Protein AF-S0G4U1-F1 (afdb_monomer_lite)

pLDDT: mean 78.84, std 19.81, range [37.12, 96.0]

Organism: NCBI:txid1286635

Foldseek 3Di:
DADVVVVVVLVVVVVVVVPDPQKDWPDWDWADPDSFKIWTWTWIAHNQGKIFTWTWIWGDDPNDIDIDTDGDDTDDNVDHPPPPPDDPPPPPPPDD

Structure (mmCIF, N/CA/C/O backbone):
data_AF-S0G4U1-F1
#
_entry.id   AF-S0G4U1-F1
#
loop_
_atom_site.group_PDB
_atom_site.id
_atom_site.type_symbol
_atom_site.label_atom_id
_atom_site.label_alt_id
_atom_site.label_comp_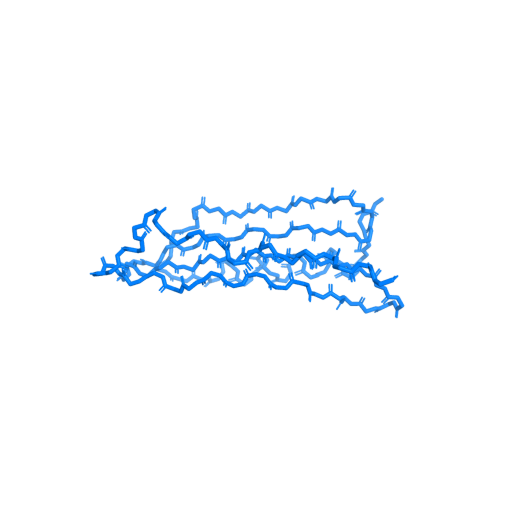id
_atom_site.label_asym_id
_atom_site.label_entity_id
_atom_site.label_seq_id
_atom_site.pdbx_PDB_ins_code
_atom_site.Cartn_x
_atom_site.Cartn_y
_atom_site.Cartn_z
_atom_site.occupancy
_atom_site.B_iso_or_equiv
_atom_site.auth_seq_id
_atom_site.auth_comp_id
_atom_site.auth_asym_id
_atom_site.auth_atom_id
_atom_site.pdbx_PDB_model_num
ATOM 1 N N . MET A 1 1 ? 6.600 7.010 -17.738 1.00 79.19 1 MET A N 1
ATOM 2 C CA . MET A 1 1 ? 5.296 6.491 -17.266 1.00 79.19 1 MET A CA 1
ATOM 3 C C . MET A 1 1 ? 5.574 5.186 -16.547 1.00 79.19 1 MET A C 1
ATOM 5 O O . MET A 1 1 ? 6.524 4.530 -16.943 1.00 79.19 1 MET A O 1
ATOM 9 N N . LEU A 1 2 ? 4.835 4.858 -15.484 1.00 91.44 2 LEU A N 1
ATOM 10 C CA . LEU A 1 2 ? 5.027 3.597 -14.760 1.00 91.44 2 LEU A CA 1
ATOM 11 C C . LEU A 1 2 ? 4.661 2.413 -15.671 1.00 91.44 2 LEU A C 1
ATOM 13 O O . LEU A 1 2 ? 3.734 2.525 -16.467 1.00 91.44 2 LEU A O 1
ATOM 17 N N . HIS A 1 3 ? 5.397 1.312 -15.561 1.00 93.69 3 HIS A N 1
ATOM 18 C CA . HIS A 1 3 ? 5.149 0.086 -16.307 1.00 93.69 3 HIS A CA 1
ATOM 19 C C . HIS A 1 3 ? 3.764 -0.489 -15.973 1.00 93.69 3 HIS A C 1
ATOM 21 O O . HIS A 1 3 ? 3.415 -0.606 -14.797 1.00 93.69 3 HIS A O 1
ATOM 27 N N . ASP A 1 4 ? 3.017 -0.933 -16.987 1.00 94.31 4 ASP A N 1
ATOM 28 C CA . ASP A 1 4 ? 1.615 -1.357 -16.847 1.00 94.31 4 ASP A CA 1
ATOM 29 C C . ASP A 1 4 ? 1.424 -2.447 -15.783 1.00 94.31 4 ASP A C 1
ATOM 31 O O . ASP A 1 4 ? 0.572 -2.312 -14.913 1.00 94.31 4 ASP A O 1
ATOM 35 N N . LEU A 1 5 ? 2.292 -3.468 -15.762 1.00 93.62 5 LEU A N 1
ATOM 36 C CA . LEU A 1 5 ? 2.286 -4.502 -14.713 1.00 93.62 5 LEU A CA 1
ATOM 37 C C . LEU A 1 5 ? 2.368 -3.934 -13.284 1.00 93.62 5 LEU A C 1
ATOM 39 O O . LEU A 1 5 ? 1.707 -4.447 -12.381 1.00 93.62 5 LEU A O 1
ATOM 43 N N . LEU A 1 6 ? 3.165 -2.883 -13.056 1.00 94.12 6 LEU A N 1
ATOM 44 C CA . LEU A 1 6 ? 3.237 -2.237 -11.743 1.00 94.12 6 LEU A CA 1
ATOM 45 C C . LEU A 1 6 ? 1.974 -1.428 -11.470 1.00 94.12 6 LEU A C 1
ATOM 47 O O . LEU A 1 6 ? 1.439 -1.518 -10.371 1.00 94.12 6 LEU A O 1
ATOM 51 N N . SER A 1 7 ? 1.458 -0.696 -12.458 1.00 94.50 7 SER A N 1
ATOM 52 C CA . SER A 1 7 ? 0.189 0.028 -12.323 1.00 94.50 7 SER A CA 1
ATOM 53 C C . SER A 1 7 ? -0.984 -0.901 -11.991 1.00 94.50 7 SER A C 1
ATOM 55 O O . SER A 1 7 ? -1.774 -0.598 -11.093 1.00 94.50 7 SER A O 1
ATOM 57 N N . GLU A 1 8 ? -1.086 -2.050 -12.658 1.00 94.81 8 GLU A N 1
ATOM 58 C CA . GLU A 1 8 ? -2.098 -3.073 -12.379 1.00 94.81 8 GLU A CA 1
ATOM 59 C C . GLU A 1 8 ? -1.928 -3.661 -10.975 1.00 94.81 8 GLU A C 1
ATOM 61 O O . GLU A 1 8 ? -2.906 -3.809 -10.236 1.00 94.81 8 GLU A O 1
ATOM 66 N N . HIS A 1 9 ? -0.686 -3.950 -10.577 1.00 92.62 9 HIS A N 1
ATOM 67 C CA . HIS A 1 9 ? -0.384 -4.473 -9.250 1.00 92.62 9 HIS A CA 1
ATOM 68 C C . HIS A 1 9 ? -0.774 -3.493 -8.137 1.00 92.62 9 HIS A C 1
ATOM 70 O O . HIS A 1 9 ? -1.479 -3.888 -7.207 1.00 92.62 9 HIS A O 1
ATOM 76 N N . LEU A 1 10 ? -0.374 -2.223 -8.250 1.00 93.94 10 LEU A N 1
ATOM 77 C CA . LEU A 1 10 ? -0.711 -1.177 -7.279 1.00 93.94 10 LEU A CA 1
ATOM 78 C C . LEU A 1 10 ? -2.229 -0.974 -7.189 1.00 93.94 10 LEU A C 1
ATOM 80 O O . LEU A 1 10 ? -2.786 -0.980 -6.094 1.00 93.94 10 LEU A O 1
ATOM 84 N N . SER A 1 11 ? -2.922 -0.941 -8.332 1.00 95.75 11 SER A N 1
ATOM 85 C CA . SER A 1 11 ? -4.389 -0.835 -8.373 1.00 95.75 11 SER A CA 1
ATOM 86 C C . SER A 1 11 ? -5.078 -2.009 -7.665 1.00 95.75 11 SER A C 1
ATOM 88 O O . SER A 1 11 ? -6.057 -1.830 -6.935 1.00 95.75 11 SER A O 1
ATOM 90 N N . ALA A 1 12 ? -4.569 -3.231 -7.854 1.00 94.69 12 ALA A N 1
ATOM 91 C CA . ALA A 1 12 ? -5.097 -4.418 -7.188 1.00 94.69 12 ALA A CA 1
ATOM 92 C C . ALA A 1 12 ? -4.871 -4.368 -5.669 1.00 94.69 12 ALA A C 1
ATOM 94 O O . ALA A 1 12 ? -5.779 -4.702 -4.900 1.00 94.69 12 ALA A O 1
ATOM 95 N N . VAL A 1 13 ? -3.688 -3.928 -5.231 1.00 92.69 13 VAL A N 1
ATOM 96 C CA . VAL A 1 13 ? -3.363 -3.749 -3.812 1.00 92.69 13 VAL A CA 1
ATOM 97 C C . VAL A 1 13 ? -4.272 -2.698 -3.179 1.00 92.69 13 VAL A C 1
ATOM 99 O O . VAL A 1 13 ? -4.906 -2.983 -2.159 1.00 92.69 13 VAL A O 1
ATOM 102 N N . GLU A 1 14 ? -4.411 -1.528 -3.800 1.00 94.56 14 GLU A N 1
ATOM 103 C CA . GLU A 1 14 ? -5.284 -0.456 -3.321 1.00 94.56 14 GLU A CA 1
ATOM 104 C C . GLU A 1 14 ? -6.730 -0.955 -3.162 1.00 94.56 14 GLU A C 1
ATOM 106 O O . GLU A 1 14 ? -7.371 -0.743 -2.127 1.00 94.56 14 GLU A O 1
ATOM 111 N N . ALA A 1 15 ? -7.238 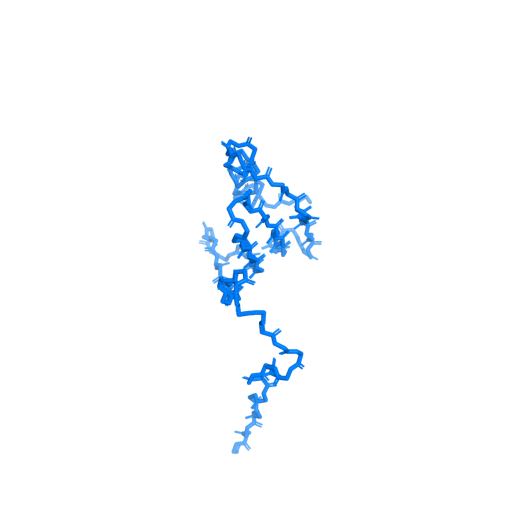-1.693 -4.155 1.00 95.38 15 ALA A N 1
ATOM 112 C CA . ALA A 1 15 ? -8.581 -2.260 -4.122 1.00 95.38 15 ALA A CA 1
ATOM 113 C C . ALA A 1 15 ? -8.780 -3.256 -2.966 1.00 95.38 15 ALA A C 1
ATOM 115 O O . ALA A 1 15 ? -9.869 -3.309 -2.387 1.00 95.38 15 ALA A O 1
ATOM 116 N N . VAL A 1 16 ? -7.759 -4.046 -2.617 1.00 93.56 16 VAL A N 1
ATOM 117 C CA . VAL A 1 16 ? -7.804 -4.955 -1.462 1.00 93.56 16 VAL A CA 1
ATOM 118 C C . VAL A 1 16 ? -7.768 -4.169 -0.155 1.00 93.56 16 VAL A C 1
ATOM 120 O O . VAL A 1 16 ? -8.612 -4.411 0.709 1.00 93.56 16 VAL A O 1
ATOM 123 N N . VAL A 1 17 ? -6.862 -3.196 -0.020 1.00 91.31 17 VAL A N 1
ATOM 124 C CA . VAL A 1 17 ? -6.748 -2.355 1.184 1.00 91.31 17 VAL A CA 1
ATOM 125 C C . VAL A 1 17 ? -8.060 -1.622 1.462 1.00 91.31 17 VAL A C 1
ATOM 127 O O . VAL A 1 17 ? -8.544 -1.643 2.592 1.00 91.31 17 VAL A O 1
ATOM 130 N N . ARG A 1 18 ? -8.703 -1.059 0.432 1.00 91.94 18 ARG A N 1
ATOM 131 C CA . ARG A 1 18 ? -10.007 -0.380 0.548 1.00 91.94 18 ARG A CA 1
ATOM 132 C C . ARG A 1 18 ? -11.148 -1.297 0.997 1.00 91.94 18 ARG A C 1
ATOM 134 O O . ARG A 1 18 ? -12.138 -0.809 1.534 1.00 91.94 18 ARG A O 1
ATOM 141 N N . LYS A 1 19 ? -11.040 -2.608 0.763 1.00 94.50 19 LYS A N 1
ATOM 142 C CA . LYS A 1 19 ? -12.044 -3.605 1.171 1.00 94.50 19 LYS A CA 1
ATOM 143 C C . LYS A 1 19 ? -11.835 -4.121 2.594 1.00 94.50 19 LYS A C 1
ATOM 145 O O . LYS A 1 19 ? -12.725 -4.804 3.109 1.00 94.50 19 LYS A O 1
ATOM 150 N N . LEU A 1 20 ? -10.695 -3.828 3.225 1.00 90.44 20 LEU A N 1
ATOM 151 C CA . LEU A 1 20 ? -10.450 -4.213 4.611 1.00 90.44 20 LEU A CA 1
ATOM 152 C C . LEU A 1 20 ? -11.487 -3.550 5.524 1.00 90.44 20 LEU A C 1
ATOM 154 O O . LEU A 1 20 ? -11.762 -2.354 5.436 1.00 90.44 20 LEU A O 1
ATOM 158 N N . LYS A 1 21 ? -12.076 -4.351 6.410 1.00 91.50 21 LYS A N 1
ATOM 159 C CA . LYS A 1 21 ? -13.060 -3.898 7.39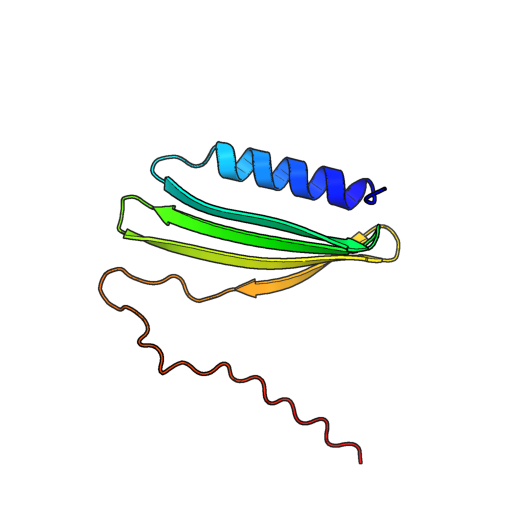5 1.00 91.50 21 LYS A CA 1
ATOM 160 C C . LYS A 1 21 ? -12.410 -3.809 8.760 1.00 91.50 21 LYS A C 1
ATOM 162 O O . LYS A 1 21 ? -11.476 -4.545 9.046 1.00 91.50 21 LYS A O 1
ATOM 167 N N . GLU A 1 22 ? -12.949 -2.933 9.604 1.00 92.81 22 GLU A N 1
ATOM 168 C CA . GLU A 1 22 ? -12.503 -2.795 10.997 1.00 92.81 22 GLU A CA 1
ATOM 169 C C . GLU A 1 22 ? -11.014 -2.456 11.132 1.00 92.81 22 GLU A C 1
ATOM 171 O O . GLU A 1 22 ? -10.361 -2.805 12.116 1.00 92.81 22 GLU A O 1
ATOM 176 N N . VAL A 1 23 ? -10.495 -1.735 10.143 1.00 93.06 23 VAL A N 1
ATOM 177 C CA . VAL A 1 23 ? -9.125 -1.247 10.122 1.00 93.06 23 VAL A CA 1
ATOM 178 C C . VAL A 1 23 ? -9.075 0.270 10.053 1.00 93.06 23 VAL A C 1
ATOM 180 O O . VAL A 1 23 ? -10.003 0.926 9.582 1.00 93.06 23 VAL A O 1
ATOM 183 N N . TYR A 1 24 ? -7.948 0.806 10.490 1.00 93.00 24 TYR A N 1
ATOM 184 C CA . TYR A 1 24 ? -7.495 2.156 10.235 1.00 93.00 24 TYR A CA 1
ATOM 185 C C . TYR A 1 24 ? -6.192 2.071 9.435 1.00 93.00 24 TYR A C 1
ATOM 187 O O . TYR A 1 24 ? -5.221 1.455 9.880 1.00 93.00 24 TYR A O 1
ATOM 195 N N . VAL A 1 25 ? -6.181 2.639 8.230 1.00 93.50 25 VAL A N 1
ATOM 196 C CA . VAL A 1 25 ? -4.977 2.700 7.394 1.00 93.50 25 VAL A CA 1
ATOM 197 C C . VAL A 1 25 ? -4.139 3.878 7.885 1.00 93.50 25 VAL A C 1
ATOM 199 O O . VAL A 1 25 ? -4.488 5.029 7.648 1.00 93.50 25 VAL A O 1
ATOM 202 N N . GLU A 1 26 ? -3.058 3.587 8.609 1.00 93.94 26 GLU A N 1
ATOM 203 C CA . GLU A 1 26 ? -2.138 4.602 9.140 1.00 93.94 26 GLU A CA 1
ATOM 204 C C . GLU A 1 26 ? -1.191 5.128 8.060 1.00 93.94 26 GLU A C 1
ATOM 206 O O . GLU A 1 26 ? -0.808 6.295 8.087 1.00 93.94 26 GLU A O 1
ATOM 211 N N . ARG A 1 27 ? -0.803 4.264 7.114 1.00 94.25 27 ARG A N 1
ATOM 212 C CA . ARG A 1 27 ? 0.056 4.619 5.982 1.00 94.25 27 ARG A CA 1
ATOM 213 C C . ARG A 1 27 ? -0.314 3.791 4.761 1.00 94.25 27 ARG A C 1
ATOM 215 O O . ARG A 1 27 ? -0.469 2.576 4.859 1.00 94.25 27 ARG A O 1
ATOM 222 N N . TYR A 1 28 ? -0.401 4.455 3.621 1.00 95.50 28 TYR A N 1
ATOM 223 C CA . TYR A 1 28 ? -0.410 3.838 2.304 1.00 95.50 28 TYR A CA 1
ATOM 224 C C . TYR A 1 28 ? 0.401 4.756 1.392 1.00 95.50 28 TYR A C 1
ATOM 226 O O . TYR A 1 28 ? 0.004 5.895 1.157 1.00 95.50 28 TYR A O 1
ATOM 234 N N . GLU A 1 29 ? 1.572 4.300 0.969 1.00 96.00 29 GLU A N 1
ATOM 235 C CA . GLU A 1 29 ? 2.528 5.101 0.212 1.00 96.00 29 GLU A CA 1
ATOM 236 C C . GLU A 1 29 ? 3.092 4.285 -0.943 1.00 96.00 29 GLU A C 1
ATOM 238 O O . GLU A 1 29 ? 3.569 3.164 -0.754 1.00 96.00 29 GLU A O 1
ATOM 243 N N . GLU A 1 30 ? 3.053 4.892 -2.122 1.00 95.31 30 GLU A N 1
ATOM 244 C CA . GLU A 1 30 ? 3.634 4.378 -3.353 1.00 95.31 30 GLU A CA 1
ATOM 245 C C . GLU A 1 30 ? 4.749 5.337 -3.772 1.00 95.31 30 GLU A C 1
ATOM 247 O O . GLU A 1 30 ? 4.508 6.501 -4.091 1.00 95.31 30 GLU A O 1
ATOM 252 N N . GLU A 1 31 ? 5.988 4.861 -3.740 1.00 95.44 31 GLU A N 1
ATOM 253 C CA . GLU A 1 31 ? 7.171 5.624 -4.125 1.00 95.44 31 GLU A CA 1
ATOM 254 C C . GLU A 1 31 ? 7.716 5.051 -5.436 1.00 95.44 31 GLU A C 1
ATOM 256 O O . GLU A 1 31 ? 8.341 3.990 -5.466 1.00 95.44 31 GLU A O 1
ATOM 261 N N . ILE A 1 32 ? 7.450 5.749 -6.540 1.00 94.69 32 ILE A N 1
ATOM 262 C CA . ILE A 1 32 ? 7.933 5.378 -7.874 1.00 94.69 32 ILE A CA 1
ATOM 263 C C . ILE A 1 32 ? 9.399 5.807 -7.987 1.00 94.69 32 ILE A C 1
ATOM 265 O O . ILE A 1 32 ? 9.696 6.999 -8.037 1.00 94.69 32 ILE A O 1
ATOM 269 N N . LEU A 1 33 ? 10.314 4.836 -8.026 1.00 93.50 33 LEU A N 1
ATOM 270 C CA . LEU A 1 33 ? 11.754 5.089 -8.133 1.00 93.50 33 LEU A CA 1
ATOM 271 C C . LEU A 1 33 ? 12.196 5.215 -9.594 1.00 93.50 33 LEU A C 1
ATOM 273 O O . LEU A 1 33 ? 13.001 6.079 -9.934 1.00 93.50 33 LEU A O 1
ATOM 277 N N . THR A 1 34 ? 11.662 4.349 -10.452 1.00 93.44 34 THR A N 1
ATOM 278 C CA . THR A 1 34 ? 11.861 4.342 -11.907 1.00 93.44 34 THR A CA 1
ATOM 279 C C . THR A 1 34 ? 10.560 3.906 -12.582 1.00 93.44 34 THR A C 1
ATOM 281 O O . THR A 1 34 ? 9.592 3.537 -11.918 1.00 93.44 34 THR A O 1
ATOM 284 N N . ASP A 1 35 ? 10.509 3.929 -13.912 1.00 92.88 35 ASP A N 1
ATOM 285 C CA . ASP A 1 35 ? 9.366 3.403 -14.667 1.00 92.88 35 ASP A CA 1
ATOM 286 C C . ASP A 1 35 ? 9.104 1.909 -14.414 1.00 92.88 35 ASP A C 1
ATOM 288 O O . ASP A 1 35 ? 7.958 1.474 -14.477 1.00 92.88 35 ASP A O 1
ATOM 292 N N . ASN A 1 36 ? 10.131 1.135 -14.066 1.00 93.94 36 ASN A N 1
ATOM 293 C CA . ASN A 1 36 ? 10.041 -0.293 -13.775 1.00 93.94 36 ASN A CA 1
ATOM 294 C C . ASN A 1 36 ? 10.248 -0.658 -12.296 1.00 93.94 36 ASN A C 1
ATOM 296 O O . ASN A 1 36 ? 10.365 -1.847 -12.004 1.00 93.94 36 ASN A O 1
ATOM 300 N N . ARG A 1 37 ? 10.298 0.304 -11.361 1.00 93.44 37 ARG A N 1
ATOM 301 C CA . ARG A 1 37 ? 10.518 0.030 -9.930 1.00 93.44 37 ARG A CA 1
ATOM 302 C C . ARG A 1 37 ? 9.706 0.947 -9.021 1.00 93.44 37 ARG A C 1
ATOM 304 O O . ARG A 1 37 ? 9.782 2.171 -9.121 1.00 93.44 37 ARG A O 1
ATOM 311 N N . VAL A 1 38 ? 9.009 0.344 -8.063 1.00 94.94 38 VAL A N 1
ATOM 312 C CA . VAL A 1 38 ? 8.201 1.036 -7.052 1.00 94.94 38 VAL A CA 1
ATOM 313 C C . VAL A 1 38 ? 8.436 0.438 -5.668 1.00 94.94 38 VAL A C 1
ATOM 315 O O . VAL A 1 38 ? 8.529 -0.779 -5.512 1.00 94.94 38 VAL A O 1
ATOM 318 N N . ASN A 1 39 ? 8.507 1.288 -4.651 1.00 94.38 39 ASN A N 1
ATOM 319 C CA . ASN A 1 39 ? 8.401 0.871 -3.260 1.00 94.38 39 ASN A CA 1
ATOM 320 C C . ASN A 1 39 ? 6.965 1.092 -2.780 1.00 94.38 39 ASN A C 1
ATOM 322 O O . ASN A 1 39 ? 6.401 2.170 -2.951 1.00 94.38 39 ASN A O 1
ATOM 326 N N . LEU A 1 40 ? 6.397 0.085 -2.134 1.00 93.38 40 LEU A N 1
ATOM 327 C CA . LEU A 1 40 ? 5.085 0.117 -1.515 1.00 93.38 40 LEU A CA 1
ATOM 328 C C . LEU A 1 40 ? 5.248 -0.001 0.001 1.00 93.38 40 LEU A C 1
ATOM 330 O O . LEU A 1 40 ? 5.862 -0.948 0.502 1.00 93.38 40 LEU A O 1
ATOM 334 N N . ARG A 1 41 ? 4.680 0.955 0.739 1.00 94.12 41 ARG A N 1
ATOM 335 C CA . ARG A 1 41 ? 4.654 0.940 2.206 1.00 94.12 41 ARG A CA 1
ATOM 336 C C . ARG A 1 41 ? 3.226 1.034 2.701 1.00 94.12 41 ARG A C 1
ATOM 338 O O . ARG A 1 41 ? 2.543 2.033 2.482 1.00 94.12 41 ARG A O 1
ATOM 345 N N . ILE A 1 42 ? 2.787 0.001 3.407 1.00 92.81 42 ILE A N 1
ATOM 346 C CA . ILE A 1 42 ? 1.435 -0.085 3.951 1.00 92.81 42 ILE A CA 1
ATOM 347 C C . ILE A 1 42 ? 1.523 -0.342 5.448 1.00 92.81 42 ILE A C 1
ATOM 349 O O . ILE A 1 42 ? 2.208 -1.258 5.897 1.00 92.81 42 ILE A O 1
ATOM 353 N N . ARG A 1 43 ? 0.774 0.442 6.222 1.00 93.19 43 ARG A N 1
ATOM 354 C CA . ARG A 1 43 ? 0.596 0.248 7.656 1.00 93.19 43 ARG A CA 1
ATOM 355 C C . ARG A 1 43 ? -0.881 0.305 8.007 1.00 93.19 43 ARG A C 1
ATOM 357 O O . ARG A 1 43 ? -1.537 1.328 7.810 1.00 93.19 43 ARG A O 1
ATOM 364 N N . VAL A 1 44 ? -1.400 -0.798 8.530 1.00 91.75 44 VAL A N 1
ATOM 365 C CA . VAL A 1 44 ? -2.816 -0.970 8.863 1.00 91.75 44 VAL A CA 1
ATOM 366 C C . VAL A 1 44 ? -2.951 -1.400 10.314 1.00 91.75 44 VAL A C 1
ATOM 368 O O . VAL A 1 44 ? -2.389 -2.417 10.720 1.00 91.75 44 VAL A O 1
ATOM 371 N N . ARG A 1 45 ? -3.737 -0.651 11.088 1.00 90.69 45 ARG A N 1
ATOM 372 C CA . ARG A 1 45 ? -4.115 -1.009 12.455 1.00 90.69 45 ARG A CA 1
ATOM 373 C C . ARG A 1 45 ? -5.521 -1.589 12.470 1.00 90.69 45 ARG A C 1
ATOM 375 O O . ARG A 1 45 ? -6.468 -0.933 12.048 1.00 90.69 45 ARG A O 1
ATOM 382 N N . PHE A 1 46 ? -5.672 -2.797 12.988 1.00 89.88 46 PHE A N 1
ATOM 383 C CA . PHE A 1 46 ? -6.976 -3.416 13.208 1.00 89.88 46 PHE A CA 1
ATOM 384 C C . PHE A 1 46 ? -7.583 -2.899 14.513 1.00 89.88 46 PHE A C 1
ATOM 386 O O . PHE A 1 46 ? -6.864 -2.642 15.480 1.00 89.88 46 PHE A O 1
ATOM 393 N N . LYS A 1 47 ? -8.915 -2.795 14.585 1.00 88.62 47 LYS A N 1
ATOM 394 C CA . LYS A 1 47 ? -9.624 -2.433 15.829 1.00 88.62 47 LYS A CA 1
ATOM 395 C C . LYS A 1 47 ? -9.333 -3.389 16.991 1.00 88.62 47 LYS A C 1
ATOM 397 O O . LYS A 1 47 ? -9.436 -2.981 18.140 1.00 88.62 47 LYS A O 1
ATOM 402 N N . SER A 1 48 ? -8.932 -4.626 16.699 1.00 86.62 48 SER A N 1
ATOM 403 C CA . SER A 1 48 ? -8.471 -5.606 17.690 1.00 86.62 48 SER A CA 1
ATOM 404 C C . SER A 1 48 ? -7.108 -5.271 18.315 1.00 86.62 48 SER A C 1
ATOM 406 O O . SER A 1 48 ? -6.658 -5.989 19.200 1.00 86.62 48 SER A O 1
ATOM 408 N N . GLY A 1 49 ? -6.424 -4.225 17.843 1.00 83.62 49 GLY A N 1
ATOM 409 C CA . GLY A 1 49 ? -5.110 -3.801 18.330 1.00 83.62 49 GLY A CA 1
ATOM 410 C C . GLY A 1 49 ? -3.923 -4.355 17.537 1.00 83.62 49 GLY A C 1
ATOM 411 O O . GLY A 1 49 ? -2.808 -3.878 17.737 1.00 83.62 49 GLY A O 1
ATOM 412 N N . TYR A 1 50 ? -4.139 -5.297 16.609 1.00 85.31 50 TYR A N 1
ATOM 413 C CA . TYR A 1 50 ? -3.070 -5.808 15.742 1.00 85.31 50 TYR A CA 1
ATOM 414 C C . TYR A 1 50 ? -2.588 -4.748 14.754 1.00 85.31 50 TYR A C 1
ATOM 416 O O . TYR A 1 50 ? -3.379 -3.966 14.219 1.00 85.31 50 TYR A O 1
ATOM 424 N N . LEU A 1 51 ? -1.287 -4.770 14.473 1.00 87.88 51 LEU A N 1
ATOM 425 C CA . LEU A 1 51 ? -0.656 -3.917 13.474 1.00 87.88 51 LEU A CA 1
ATOM 426 C C . LEU A 1 51 ? -0.055 -4.772 12.357 1.00 87.88 51 LEU A C 1
ATOM 428 O O . LEU A 1 51 ? 0.747 -5.670 12.614 1.00 87.88 51 LEU A O 1
ATOM 432 N N . LEU A 1 52 ? -0.431 -4.461 11.120 1.00 86.25 52 LEU A N 1
ATOM 433 C CA . LEU A 1 52 ? 0.204 -4.964 9.911 1.00 86.25 52 LEU A CA 1
ATOM 434 C C . LEU A 1 52 ? 1.086 -3.858 9.336 1.00 86.25 52 LEU A C 1
ATOM 436 O O . LEU A 1 52 ? 0.580 -2.786 9.009 1.00 86.25 52 LEU A O 1
ATOM 440 N N . GLU A 1 53 ? 2.376 -4.136 9.172 1.00 88.75 53 GLU A N 1
ATOM 441 C CA . GLU A 1 53 ? 3.305 -3.270 8.449 1.00 88.75 53 GLU A CA 1
ATOM 442 C C . GLU A 1 53 ? 3.972 -4.063 7.317 1.00 88.75 53 GLU A C 1
ATOM 444 O O . GLU A 1 53 ? 4.537 -5.139 7.532 1.00 88.75 53 GLU A O 1
ATOM 449 N N . LEU A 1 54 ? 3.858 -3.541 6.098 1.00 87.00 54 LEU A N 1
ATOM 450 C CA . LEU A 1 54 ? 4.389 -4.119 4.871 1.00 87.00 54 LEU A CA 1
ATOM 451 C C . LEU A 1 54 ? 5.268 -3.081 4.179 1.00 87.00 54 LEU A C 1
ATOM 453 O O . LEU A 1 54 ? 4.816 -1.974 3.897 1.00 87.00 54 LEU A O 1
ATOM 457 N N . ASN A 1 55 ? 6.509 -3.469 3.894 1.00 89.44 55 ASN A N 1
ATOM 458 C CA . ASN A 1 55 ? 7.442 -2.710 3.076 1.00 89.44 55 ASN A CA 1
ATOM 459 C C . ASN A 1 55 ? 7.906 -3.627 1.940 1.00 89.44 55 ASN A C 1
ATOM 461 O O . ASN A 1 55 ? 8.601 -4.620 2.169 1.00 89.44 55 ASN A O 1
ATOM 465 N N . GLU A 1 56 ? 7.477 -3.324 0.723 1.00 87.88 56 GLU A N 1
ATOM 466 C CA . GLU A 1 56 ? 7.712 -4.145 -0.461 1.00 87.88 56 GLU A CA 1
ATOM 467 C C . GLU A 1 56 ? 8.373 -3.296 -1.541 1.00 87.88 56 GLU A C 1
ATOM 469 O O . GLU A 1 56 ? 7.879 -2.226 -1.883 1.00 87.88 56 GLU A O 1
ATOM 474 N N . ALA A 1 57 ? 9.494 -3.762 -2.084 1.00 91.81 57 ALA A N 1
ATOM 475 C CA . ALA A 1 57 ? 10.053 -3.192 -3.301 1.00 91.81 57 ALA A CA 1
ATOM 476 C C . ALA A 1 57 ? 9.686 -4.105 -4.474 1.00 91.81 57 ALA A C 1
ATOM 478 O O . ALA A 1 57 ? 10.050 -5.282 -4.492 1.00 91.81 57 ALA A O 1
ATOM 479 N N . ASN A 1 58 ? 8.960 -3.553 -5.439 1.00 90.62 58 ASN A N 1
ATOM 480 C CA . ASN A 1 58 ? 8.520 -4.227 -6.650 1.00 90.62 58 ASN A CA 1
ATOM 481 C C . ASN A 1 58 ? 9.321 -3.703 -7.839 1.00 90.62 58 ASN A C 1
ATOM 483 O O . ASN A 1 58 ? 9.457 -2.490 -8.018 1.00 90.62 58 ASN A O 1
ATOM 487 N N . MET A 1 59 ? 9.825 -4.609 -8.668 1.00 92.62 59 MET A N 1
ATOM 488 C CA . MET A 1 59 ? 10.541 -4.280 -9.896 1.00 92.62 59 MET A CA 1
ATOM 489 C C . MET A 1 59 ? 10.063 -5.171 -11.036 1.00 92.62 59 MET A C 1
ATOM 491 O O . MET A 1 59 ? 9.733 -6.328 -10.803 1.00 92.62 59 MET A O 1
ATOM 495 N N . VAL A 1 60 ? 10.026 -4.653 -12.260 1.00 91.06 60 VAL A N 1
ATOM 496 C CA . VAL A 1 60 ? 9.753 -5.459 -13.454 1.00 91.06 60 VAL A CA 1
ATOM 497 C C . VAL A 1 60 ? 11.068 -5.832 -14.123 1.00 91.06 60 VAL A C 1
ATOM 499 O O . VAL A 1 60 ? 11.808 -4.955 -14.571 1.00 91.06 60 VAL A O 1
ATOM 502 N N . GLU A 1 61 ? 11.316 -7.134 -14.230 1.00 89.00 61 GLU A N 1
ATOM 503 C CA . GLU A 1 61 ? 12.380 -7.726 -15.045 1.00 89.00 61 GLU A CA 1
ATOM 504 C C . GLU A 1 61 ? 11.764 -8.800 -15.943 1.00 89.00 61 GLU A C 1
ATOM 506 O O . GLU A 1 61 ? 10.891 -9.542 -15.501 1.00 89.00 61 GLU A O 1
ATOM 511 N N . GLU A 1 62 ? 12.185 -8.865 -17.210 1.00 81.50 62 GLU A N 1
ATOM 512 C CA . GLU A 1 62 ? 11.762 -9.909 -18.165 1.00 81.50 62 GLU A CA 1
ATOM 513 C C . GLU A 1 62 ? 10.237 -10.168 -18.189 1.00 81.50 62 GLU A C 1
ATOM 515 O O . GLU A 1 62 ? 9.773 -11.302 -18.280 1.00 81.50 62 GLU A O 1
ATOM 520 N N . SER A 1 63 ? 9.440 -9.094 -18.095 1.00 82.50 63 SER A N 1
ATOM 521 C CA . SER A 1 63 ? 7.966 -9.130 -18.066 1.00 82.50 63 SER A CA 1
ATOM 522 C C . SER A 1 63 ? 7.334 -9.796 -16.831 1.00 82.50 63 SER A C 1
ATOM 524 O O . SER A 1 63 ? 6.141 -10.101 -16.843 1.00 82.50 63 SER A O 1
ATOM 526 N N . ALA A 1 64 ? 8.084 -9.965 -15.742 1.00 81.69 64 ALA A N 1
ATOM 527 C CA . ALA A 1 64 ? 7.588 -10.437 -14.454 1.00 81.69 64 ALA A CA 1
ATOM 528 C C . ALA A 1 64 ? 7.871 -9.421 -13.339 1.00 81.69 64 ALA A C 1
ATOM 530 O O . ALA A 1 64 ? 8.861 -8.692 -13.366 1.00 81.69 64 ALA A O 1
ATOM 531 N N . ILE A 1 65 ? 6.997 -9.383 -12.329 1.00 83.50 65 ILE A N 1
ATOM 532 C CA . ILE A 1 65 ? 7.244 -8.594 -11.118 1.00 83.50 65 ILE A CA 1
ATOM 533 C C . ILE A 1 65 ? 8.128 -9.411 -10.176 1.00 83.50 65 ILE A C 1
ATOM 535 O O . ILE A 1 65 ? 7.704 -10.442 -9.649 1.00 83.50 65 ILE A O 1
ATOM 539 N N . ILE A 1 66 ? 9.327 -8.905 -9.913 1.00 85.94 66 ILE A N 1
ATOM 540 C CA . ILE A 1 66 ? 10.215 -9.360 -8.850 1.00 85.94 66 ILE A CA 1
ATOM 541 C C . ILE A 1 66 ? 9.909 -8.562 -7.588 1.00 85.94 66 ILE A C 1
ATOM 543 O O . ILE A 1 66 ? 9.827 -7.332 -7.608 1.00 85.94 66 ILE A O 1
ATOM 547 N N . ARG A 1 67 ? 9.738 -9.284 -6.480 1.00 82.31 67 ARG A N 1
ATOM 548 C CA . ARG A 1 67 ? 9.295 -8.728 -5.203 1.00 82.31 67 ARG A CA 1
ATOM 549 C C . ARG A 1 67 ? 10.361 -8.939 -4.144 1.00 82.31 67 ARG A C 1
ATOM 551 O O . ARG A 1 67 ? 10.760 -10.071 -3.874 1.00 82.31 67 ARG A O 1
ATOM 558 N N . LEU A 1 68 ? 10.795 -7.854 -3.521 1.00 72.94 68 LEU A N 1
ATOM 559 C CA . LEU A 1 68 ? 11.684 -7.880 -2.368 1.00 72.94 68 LEU A CA 1
ATOM 560 C C . LEU A 1 68 ? 10.860 -7.500 -1.138 1.00 72.94 68 LEU A C 1
ATOM 562 O O . LEU A 1 68 ? 10.452 -6.349 -0.971 1.00 72.94 68 LEU A O 1
ATOM 566 N N . TYR A 1 69 ? 10.576 -8.498 -0.303 1.00 67.94 69 TYR A N 1
ATOM 567 C CA . TYR A 1 69 ? 9.732 -8.353 0.877 1.00 67.94 69 TYR A CA 1
ATOM 568 C C . TYR A 1 69 ? 10.549 -8.079 2.132 1.00 67.94 69 TYR A C 1
ATOM 570 O O . TYR A 1 69 ? 11.382 -8.897 2.523 1.00 67.94 69 TYR A O 1
ATOM 578 N N . TYR A 1 70 ? 10.193 -7.016 2.846 1.00 56.75 70 TYR A N 1
ATOM 579 C CA . TYR A 1 70 ? 10.527 -6.858 4.255 1.00 56.75 70 TYR A CA 1
ATOM 580 C C . TYR A 1 70 ? 9.228 -6.946 5.059 1.00 56.75 70 TYR A C 1
ATOM 582 O O . TYR A 1 70 ? 8.443 -5.998 5.128 1.00 56.75 70 TYR A O 1
ATOM 590 N N . ARG A 1 71 ? 8.968 -8.121 5.647 1.00 58.06 71 ARG A N 1
ATOM 591 C CA . ARG A 1 71 ? 7.864 -8.301 6.597 1.00 58.06 71 ARG A CA 1
ATOM 592 C C . ARG A 1 71 ? 8.368 -7.968 7.993 1.00 58.06 71 ARG A C 1
ATOM 594 O O . ARG A 1 71 ? 9.257 -8.648 8.498 1.00 58.06 71 ARG A O 1
ATOM 601 N N . LEU A 1 72 ? 7.770 -6.963 8.622 1.00 56.22 72 LEU A N 1
ATOM 602 C CA . LEU A 1 72 ? 7.964 -6.734 10.049 1.00 56.22 72 LEU A CA 1
ATOM 603 C C . LEU A 1 72 ? 7.030 -7.662 10.844 1.00 56.22 72 LEU A C 1
ATOM 605 O O . LEU A 1 72 ? 5.930 -7.968 10.369 1.00 56.22 72 LEU A O 1
ATOM 609 N N . PRO A 1 73 ? 7.452 -8.160 12.020 1.00 56.62 73 PRO A N 1
ATOM 610 C CA . PRO A 1 73 ? 6.599 -8.987 12.864 1.00 56.62 73 PRO A CA 1
ATOM 611 C C . PRO A 1 73 ? 5.283 -8.271 13.185 1.00 56.62 73 PRO A C 1
ATOM 613 O O . PRO A 1 73 ? 5.275 -7.074 13.472 1.00 56.62 73 PRO A O 1
ATOM 616 N N . VAL A 1 74 ? 4.173 -9.013 13.155 1.00 54.97 74 VAL A N 1
ATOM 617 C CA . VAL A 1 74 ? 2.875 -8.521 13.633 1.00 54.97 74 VAL A CA 1
ATOM 618 C C . VAL A 1 74 ? 3.029 -8.159 15.107 1.00 54.97 74 VAL A C 1
ATOM 620 O O . VAL A 1 74 ? 3.332 -9.021 15.932 1.00 54.97 74 VAL A O 1
ATOM 623 N N . MET A 1 75 ? 2.831 -6.884 15.432 1.00 57.59 75 MET A N 1
ATOM 624 C CA . MET A 1 75 ? 2.923 -6.404 16.808 1.00 57.59 75 MET A CA 1
ATOM 625 C C . MET A 1 75 ? 1.655 -6.810 17.560 1.00 57.59 75 MET A C 1
ATOM 627 O O . MET A 1 75 ? 0.546 -6.433 17.166 1.00 57.59 75 MET A O 1
ATOM 631 N N . HIS A 1 76 ? 1.815 -7.592 18.630 1.00 61.22 76 HIS A N 1
ATOM 632 C CA . HIS A 1 76 ? 0.728 -7.881 19.562 1.00 61.22 76 HIS A CA 1
ATOM 633 C C . HIS A 1 76 ? 0.509 -6.655 20.462 1.00 61.22 76 HIS A C 1
ATOM 635 O O . HIS A 1 76 ? 1.499 -6.089 20.931 1.00 61.22 76 HIS A O 1
ATOM 641 N N . PRO A 1 77 ? -0.742 -6.256 20.758 1.00 58.62 77 PRO A N 1
ATOM 642 C CA . PRO A 1 77 ? -1.010 -5.131 21.659 1.00 58.62 77 PRO A CA 1
A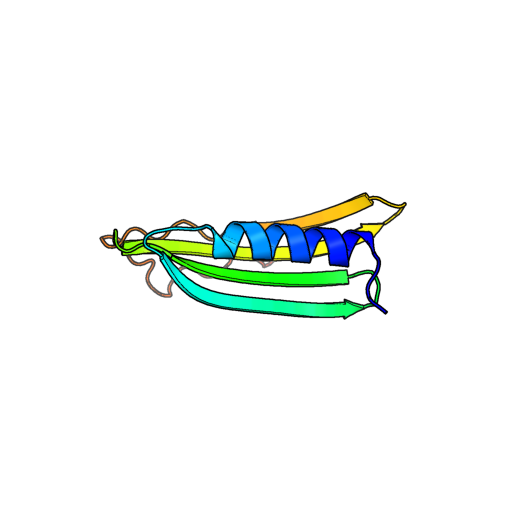TOM 643 C C . PRO A 1 77 ? -0.350 -5.287 23.043 1.00 58.62 77 PRO A C 1
ATOM 645 O O . PRO A 1 77 ? 0.072 -4.296 23.627 1.00 58.62 77 PRO A O 1
ATOM 648 N N . ASP A 1 78 ? -0.186 -6.526 23.517 1.00 60.62 78 ASP A N 1
ATOM 649 C CA . ASP A 1 78 ? 0.417 -6.836 24.829 1.00 60.62 78 ASP A CA 1
ATOM 650 C C . ASP A 1 78 ? 1.949 -6.977 24.825 1.00 60.62 78 ASP A C 1
ATOM 652 O O . ASP A 1 78 ? 2.550 -7.174 25.879 1.00 60.62 78 ASP A O 1
ATOM 656 N N . HIS A 1 79 ? 2.602 -6.910 23.662 1.00 53.53 79 HIS A N 1
ATOM 657 C CA . HIS A 1 79 ? 4.059 -7.026 23.569 1.00 53.53 79 HIS A CA 1
ATOM 658 C C . HIS A 1 79 ? 4.593 -6.044 22.515 1.00 53.53 79 HIS A C 1
ATOM 660 O O . HIS A 1 79 ? 4.964 -6.454 21.410 1.00 53.53 79 HIS A O 1
ATOM 666 N N . PRO A 1 80 ? 4.602 -4.729 22.814 1.00 53.44 80 PRO A N 1
ATOM 667 C CA . PRO A 1 80 ? 5.252 -3.762 21.946 1.00 53.44 80 PRO A CA 1
ATOM 668 C C . PRO A 1 80 ? 6.738 -4.116 21.881 1.00 53.44 80 PRO A C 1
ATOM 670 O O . PRO A 1 80 ? 7.405 -4.199 22.914 1.00 53.44 80 PRO A O 1
ATOM 673 N N . VAL A 1 81 ? 7.257 -4.360 20.677 1.00 52.97 81 VAL A N 1
ATOM 674 C CA . VAL A 1 81 ? 8.703 -4.481 20.478 1.00 52.97 81 VAL A CA 1
ATOM 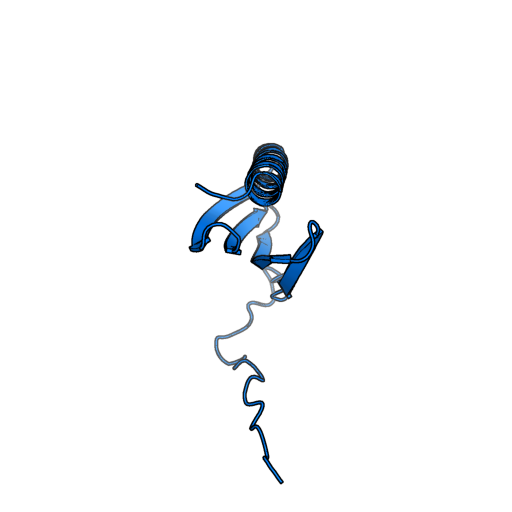675 C C . VAL A 1 81 ? 9.291 -3.133 20.876 1.00 52.97 81 VAL A C 1
ATOM 677 O O . VAL A 1 81 ? 9.056 -2.126 20.213 1.00 52.97 81 VAL A O 1
ATOM 680 N N . SER A 1 82 ? 9.976 -3.106 22.017 1.00 45.22 82 SER A N 1
ATOM 681 C CA . SER A 1 82 ? 10.763 -1.959 22.441 1.00 45.22 82 SER A CA 1
ATOM 682 C C . SER A 1 82 ? 11.824 -1.674 21.377 1.00 45.22 82 SER A C 1
ATOM 684 O O . SER A 1 82 ? 12.299 -2.598 20.714 1.00 45.22 82 SER A O 1
ATOM 686 N N . ASP A 1 83 ? 12.207 -0.405 21.226 1.00 46.50 83 ASP A N 1
ATOM 687 C CA . ASP A 1 83 ? 13.160 0.135 20.235 1.00 46.50 83 ASP A CA 1
ATOM 688 C C . ASP A 1 83 ? 14.579 -0.500 20.251 1.00 46.50 83 ASP A C 1
ATOM 690 O O . ASP A 1 83 ? 15.519 0.026 19.664 1.00 46.50 83 ASP A O 1
ATOM 694 N N . ALA A 1 84 ? 14.768 -1.642 20.916 1.00 41.88 84 ALA A N 1
ATOM 695 C CA . ALA A 1 84 ? 16.007 -2.403 21.013 1.00 41.88 84 ALA A CA 1
ATOM 696 C C . ALA A 1 84 ? 16.155 -3.513 19.950 1.00 41.88 84 ALA A C 1
ATOM 698 O O . ALA A 1 84 ? 17.159 -4.227 19.958 1.00 41.88 84 ALA A O 1
ATOM 699 N N . CYS A 1 85 ? 15.201 -3.685 19.028 1.00 37.50 85 CYS A N 1
ATOM 700 C CA . CYS A 1 85 ? 15.373 -4.597 17.893 1.00 37.50 85 CYS A CA 1
ATOM 701 C C . CYS A 1 85 ? 16.057 -3.873 16.723 1.00 37.50 85 CYS A C 1
ATOM 703 O O . CYS A 1 85 ? 15.432 -3.497 15.732 1.00 37.50 85 CYS A O 1
ATOM 705 N N . SER A 1 86 ? 17.368 -3.662 16.859 1.00 37.12 86 SER A N 1
ATOM 706 C CA . SER A 1 86 ? 18.246 -3.323 15.737 1.00 37.12 86 SER A CA 1
ATOM 707 C C . SER A 1 86 ? 18.058 -4.341 14.601 1.00 37.12 86 SER A C 1
ATOM 709 O O . SER A 1 86 ? 18.028 -5.545 14.875 1.00 37.12 86 SER A O 1
ATOM 711 N N . PRO A 1 87 ? 17.970 -3.920 13.326 1.00 40.50 87 PRO A N 1
ATOM 712 C CA . PRO A 1 87 ? 17.938 -4.866 12.218 1.00 40.50 87 PRO A CA 1
ATOM 713 C C . PRO A 1 87 ? 19.259 -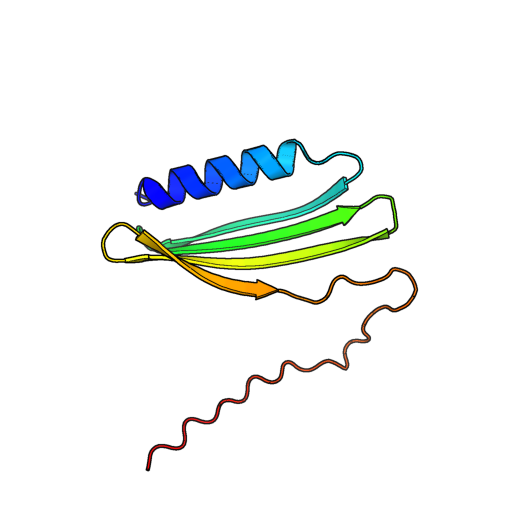5.653 12.180 1.00 40.50 87 PRO A C 1
ATOM 715 O O . PRO A 1 87 ? 20.324 -5.042 12.313 1.00 40.50 87 PRO A O 1
ATOM 718 N N . PRO A 1 88 ? 19.259 -6.974 11.925 1.00 41.41 88 PRO A N 1
ATOM 719 C CA . PRO A 1 88 ? 20.480 -7.680 11.580 1.00 41.41 88 PRO A CA 1
ATOM 720 C C . PRO A 1 88 ? 20.781 -7.398 10.102 1.00 41.41 88 PRO A C 1
ATOM 722 O O . PRO A 1 88 ? 20.681 -8.274 9.255 1.00 41.41 88 PRO A O 1
ATOM 725 N N . TYR A 1 89 ? 21.107 -6.151 9.770 1.00 45.56 89 TYR A N 1
ATOM 726 C CA . TYR A 1 89 ? 21.663 -5.795 8.466 1.00 45.56 89 TYR A CA 1
ATOM 727 C C . TYR A 1 89 ? 23.027 -5.139 8.666 1.00 45.56 89 TYR A C 1
ATOM 729 O O . TYR A 1 89 ? 23.236 -3.956 8.426 1.00 45.56 89 TYR A O 1
ATOM 737 N N . GLN A 1 90 ? 23.981 -5.961 9.095 1.00 40.91 90 GLN A N 1
ATOM 738 C CA . GLN A 1 90 ? 25.362 -5.834 8.648 1.00 40.91 90 GLN A CA 1
ATOM 739 C C . GLN A 1 90 ? 25.710 -7.116 7.893 1.00 40.91 90 GLN A C 1
ATOM 741 O O . GLN A 1 90 ? 26.338 -8.022 8.429 1.00 40.91 90 GLN A O 1
ATOM 746 N N . THR A 1 91 ? 25.278 -7.214 6.635 1.00 43.25 91 THR A N 1
ATOM 747 C CA . THR A 1 91 ? 25.975 -8.086 5.687 1.00 43.25 91 THR A CA 1
ATOM 748 C C . THR A 1 91 ? 27.217 -7.322 5.254 1.00 43.25 91 THR A C 1
ATOM 750 O O . THR A 1 91 ? 27.183 -6.501 4.340 1.00 43.25 91 THR A O 1
ATOM 753 N N . THR A 1 92 ? 28.310 -7.524 5.979 1.00 41.66 92 THR A N 1
ATOM 754 C CA . THR A 1 92 ? 29.641 -7.187 5.492 1.00 41.66 92 THR A CA 1
ATOM 755 C C . THR A 1 92 ? 29.909 -8.049 4.262 1.00 41.66 92 THR A C 1
ATOM 757 O O . THR A 1 92 ? 29.981 -9.273 4.344 1.00 41.66 92 THR A O 1
ATOM 760 N N . TRP A 1 93 ? 30.045 -7.419 3.098 1.00 40.75 93 TRP A N 1
ATOM 761 C CA . TRP A 1 93 ? 30.706 -8.057 1.968 1.00 40.75 93 TRP A CA 1
ATOM 762 C C . TRP A 1 93 ? 32.176 -8.238 2.352 1.00 40.75 93 TRP A C 1
ATOM 764 O O . TRP A 1 93 ? 32.954 -7.289 2.307 1.00 40.75 93 TRP A O 1
ATOM 774 N N . GLN A 1 94 ? 32.556 -9.441 2.781 1.00 37.50 94 GLN A N 1
ATOM 775 C CA . GLN A 1 94 ? 33.952 -9.860 2.719 1.00 37.50 94 GLN A CA 1
ATOM 776 C C . GLN A 1 94 ? 34.227 -10.277 1.275 1.00 37.50 94 GLN A C 1
ATOM 778 O O . GLN A 1 94 ? 33.918 -11.391 0.861 1.00 37.50 94 GLN A O 1
ATOM 783 N N . THR A 1 95 ? 34.762 -9.347 0.490 1.00 47.41 95 THR A N 1
ATOM 784 C CA . THR A 1 95 ? 35.554 -9.680 -0.695 1.00 47.41 95 THR A CA 1
ATOM 785 C C . THR A 1 95 ? 36.803 -10.420 -0.227 1.00 47.41 95 THR A C 1
ATOM 787 O O . THR A 1 95 ? 37.590 -9.859 0.540 1.00 47.41 95 THR A O 1
ATOM 790 N N . GLY A 1 96 ? 36.935 -11.680 -0.644 1.00 47.66 96 GLY A N 1
ATOM 791 C CA . GLY A 1 96 ? 38.225 -12.366 -0.716 1.00 47.66 96 GLY A CA 1
ATOM 792 C C . GLY A 1 96 ? 39.042 -11.888 -1.908 1.00 47.66 96 GLY A C 1
ATOM 793 O O . GLY A 1 96 ? 38.446 -11.259 -2.814 1.00 47.66 96 GLY A O 1
#

Radius of gyration: 16.28 Å; chains: 1; bounding box: 51×19×43 Å

Sequence (96 aa):
MLHDLLSEHLSAVEAVVRKLKEVYVERYEEEILTDNRVNLRIRVRFKSGYLLELNEANMVEESAIIRLYYRLPVMHPDHPVSDACSPPYQTTWQTG

Secondary structure (DSSP, 8-state):
---HHHHHHHHHHHHHHHH--SEEEEEEEEEEEETTEEEEEEEEEETTS-EEEEEEEEEEETTEEEEEEEEPPPBBTTB---TT------------